Protein AF-A0A7J6VMQ0-F1 (afdb_monomer_lite)

Foldseek 3Di:
DDAAEFDDDPPDLFTPDPCRVVLLVQLLVLLVVCLVVCLPCVVVCCVVCVVVSVVSSVVRHRYDCVPVVSVVSSSVSSVVSSPVVNVVVVVVVVVVVVVVVVD

pLDDT: mean 75.71, std 13.08, range [45.56, 90.12]

Organism: Thalictrum thalictroides (NCBI:txid46969)

Secondary structure (DSSP, 8-state):
-PPPEE---TT-SS-SSTTHHHHHHHHHHHHHHTHHHHTTTHHHHHHHHHHHHHHHHHHHSEE-SSSHHHHHHHHHHHHHHHHHHHHHHHHHHHHHHHHTT--

Structure (mmCIF, N/CA/C/O backbone):
data_AF-A0A7J6VMQ0-F1
#
_entry.id   AF-A0A7J6VMQ0-F1
#
loop_
_atom_site.group_PDB
_atom_site.id
_atom_site.type_symbol
_atom_site.label_atom_id
_atom_site.label_alt_id
_atom_site.label_comp_id
_atom_site.label_asym_id
_atom_site.label_entity_id
_atom_site.label_seq_id
_atom_site.pdbx_PDB_ins_code
_atom_site.Cartn_x
_atom_site.Cartn_y
_atom_site.Cartn_z
_atom_site.occupancy
_atom_site.B_iso_or_equiv
_atom_site.auth_seq_id
_atom_site.auth_comp_id
_atom_site.auth_asym_id
_atom_site.auth_atom_id
_atom_site.pdbx_PDB_model_num
ATOM 1 N N . MET A 1 1 ? -21.164 -9.265 1.791 1.00 56.12 1 MET A N 1
ATOM 2 C CA . MET A 1 1 ? -20.203 -9.244 2.919 1.00 56.12 1 MET A CA 1
ATOM 3 C C . MET A 1 1 ? -19.617 -7.845 3.025 1.00 56.12 1 MET A C 1
ATOM 5 O O . MET A 1 1 ? -19.212 -7.311 1.999 1.00 56.12 1 MET A O 1
ATOM 9 N N . LEU A 1 2 ? -19.612 -7.244 4.218 1.00 77.50 2 LEU A N 1
ATOM 10 C CA . LEU A 1 2 ? -18.942 -5.961 4.466 1.00 77.50 2 LEU A CA 1
ATOM 11 C C . LEU A 1 2 ? -17.425 -6.158 4.350 1.00 77.50 2 LEU A C 1
ATOM 13 O O . LEU A 1 2 ? -16.886 -7.117 4.905 1.00 77.50 2 LEU A O 1
ATOM 17 N N . LYS A 1 3 ? -16.744 -5.287 3.598 1.00 85.50 3 LYS A N 1
ATOM 18 C CA . LYS A 1 3 ? -15.280 -5.324 3.493 1.00 85.50 3 LYS A CA 1
ATOM 19 C C . LYS A 1 3 ? -14.663 -4.854 4.817 1.00 85.50 3 LYS A C 1
ATOM 21 O O . LYS A 1 3 ? -15.224 -3.965 5.455 1.00 85.50 3 LYS A O 1
ATOM 26 N N . PRO A 1 4 ? -13.510 -5.402 5.235 1.00 87.31 4 PRO A N 1
ATOM 27 C CA . PRO A 1 4 ? -12.828 -4.919 6.425 1.00 87.31 4 PRO A CA 1
ATOM 28 C C . PRO A 1 4 ? -12.357 -3.477 6.228 1.00 87.31 4 PRO A C 1
ATOM 30 O O . PRO A 1 4 ? -11.646 -3.193 5.260 1.00 87.31 4 PRO A O 1
ATOM 33 N N . LYS A 1 5 ? -12.735 -2.592 7.154 1.00 88.06 5 LYS A N 1
ATOM 34 C CA . LYS A 1 5 ? -12.340 -1.182 7.136 1.00 88.06 5 LYS A CA 1
ATOM 35 C C . LYS A 1 5 ? -10.899 -1.011 7.610 1.00 88.06 5 LYS A C 1
ATOM 37 O O . LYS A 1 5 ? -10.521 -1.550 8.653 1.00 88.06 5 LYS A O 1
ATOM 42 N N . ILE A 1 6 ? -10.108 -0.258 6.851 1.00 88.25 6 ILE A N 1
ATOM 43 C CA . ILE A 1 6 ? -8.730 0.111 7.181 1.00 88.25 6 ILE A CA 1
ATOM 44 C C . ILE A 1 6 ? -8.675 1.620 7.373 1.00 88.25 6 ILE A C 1
ATOM 46 O O . ILE A 1 6 ? -8.926 2.385 6.445 1.00 88.25 6 ILE A O 1
ATOM 50 N N . GLU A 1 7 ? -8.301 2.038 8.576 1.00 84.50 7 GLU A N 1
ATOM 51 C CA . GLU A 1 7 ? -8.165 3.447 8.931 1.00 84.50 7 GLU A CA 1
ATOM 52 C C . GLU A 1 7 ? -6.751 3.719 9.429 1.00 84.50 7 GLU A C 1
ATOM 54 O O . GLU A 1 7 ? -6.218 2.996 10.279 1.00 84.50 7 GLU A O 1
ATOM 59 N N . TYR A 1 8 ? -6.152 4.776 8.889 1.00 81.56 8 TYR A N 1
ATOM 60 C CA . TYR A 1 8 ? -4.902 5.336 9.373 1.00 81.56 8 TYR A CA 1
ATOM 61 C C . TYR A 1 8 ? -5.194 6.599 10.173 1.00 81.56 8 TYR A C 1
ATOM 63 O O . TYR A 1 8 ? -6.091 7.370 9.846 1.00 81.56 8 TYR A O 1
ATOM 71 N N . ARG A 1 9 ? -4.409 6.820 11.227 1.00 78.81 9 ARG A N 1
ATOM 72 C CA . ARG A 1 9 ? -4.414 8.074 11.980 1.00 78.81 9 ARG A CA 1
ATOM 73 C C . ARG A 1 9 ? -3.090 8.771 11.762 1.00 78.81 9 ARG A C 1
ATOM 75 O O . ARG A 1 9 ? -2.050 8.114 11.798 1.00 78.81 9 ARG A O 1
ATOM 82 N N . VAL A 1 10 ? -3.135 10.087 11.586 1.00 76.81 10 VAL A N 1
ATOM 83 C CA . VAL A 1 10 ? -1.936 10.918 11.446 1.00 76.81 10 VAL A CA 1
ATOM 84 C C . VAL A 1 10 ? -0.948 10.608 12.576 1.00 76.81 10 VAL A C 1
ATOM 86 O O . VAL A 1 10 ? -1.320 10.559 13.748 1.00 76.81 10 VAL A O 1
ATOM 89 N N . GLY A 1 11 ? 0.305 10.342 12.206 1.00 75.81 11 GLY A N 1
ATOM 90 C CA . GLY A 1 11 ? 1.381 9.940 13.119 1.00 75.81 11 GLY A CA 1
ATOM 91 C C . GLY A 1 11 ? 1.546 8.426 13.311 1.00 75.81 11 GLY A C 1
ATOM 92 O O . GLY A 1 11 ? 2.573 7.998 13.836 1.00 75.81 11 GLY A O 1
ATOM 93 N N . LEU A 1 12 ? 0.607 7.596 12.844 1.00 75.75 12 LEU A N 1
ATOM 94 C CA . LEU A 1 12 ? 0.705 6.137 12.916 1.00 75.75 12 LEU A CA 1
ATOM 95 C C . LEU A 1 12 ? 0.990 5.516 11.546 1.00 75.75 12 LEU A C 1
ATOM 97 O O . LEU A 1 12 ? 0.166 5.514 10.638 1.00 75.75 12 LEU A O 1
ATOM 101 N N . ALA A 1 13 ? 2.142 4.854 11.436 1.00 71.00 13 ALA A N 1
ATOM 102 C CA . ALA A 1 13 ? 2.524 4.099 10.240 1.00 71.00 13 ALA A CA 1
ATOM 103 C C . ALA A 1 13 ? 1.773 2.756 10.078 1.00 71.00 13 ALA A C 1
ATOM 105 O O . ALA A 1 13 ? 2.070 1.986 9.158 1.00 71.00 13 ALA A O 1
ATOM 106 N N . ARG A 1 14 ? 0.844 2.433 10.987 1.00 75.44 14 ARG A N 1
ATOM 107 C CA . ARG A 1 14 ? 0.083 1.176 11.016 1.00 75.44 14 ARG A CA 1
ATOM 108 C C . ARG A 1 14 ? -1.421 1.458 11.081 1.00 75.44 14 ARG A C 1
ATOM 110 O O . ARG A 1 14 ? -1.805 2.418 11.746 1.00 75.44 14 ARG A O 1
ATOM 117 N N . PRO A 1 15 ? -2.254 0.607 10.456 1.00 79.50 15 PRO A N 1
ATOM 118 C CA . PRO A 1 15 ? -3.703 0.707 10.579 1.00 79.50 15 PRO A CA 1
ATOM 119 C C . PRO A 1 15 ? -4.165 0.561 12.029 1.00 79.50 15 PRO A C 1
ATOM 121 O O . PRO A 1 15 ? -3.614 -0.259 12.766 1.00 79.50 15 PRO A O 1
ATOM 124 N N . LEU A 1 16 ? -5.215 1.289 12.407 1.00 78.50 16 LEU A N 1
ATOM 125 C CA . LEU A 1 16 ? -5.842 1.216 13.734 1.00 78.50 16 LEU A CA 1
ATOM 126 C C . LEU A 1 16 ? -6.663 -0.065 13.967 1.00 78.50 16 LEU A C 1
ATOM 128 O O . LEU A 1 16 ? -7.065 -0.355 15.088 1.00 78.50 16 LEU A O 1
ATOM 132 N N . CYS A 1 17 ? -6.932 -0.830 12.912 1.00 77.00 17 CYS A N 1
ATOM 133 C CA . CYS A 1 17 ? -7.846 -1.966 12.938 1.00 77.00 17 CYS A CA 1
ATOM 134 C C . CYS A 1 17 ? -7.142 -3.321 13.144 1.00 77.00 17 CYS A C 1
ATOM 136 O O . CYS A 1 17 ? -5.997 -3.524 12.724 1.00 77.00 17 CYS A O 1
ATOM 138 N N . ASN A 1 18 ? -7.899 -4.313 13.633 1.00 81.88 18 ASN A N 1
ATOM 139 C CA . ASN A 1 18 ? -7.462 -5.715 13.771 1.00 81.88 18 ASN A CA 1
ATOM 140 C C . ASN A 1 18 ? -6.992 -6.349 12.446 1.00 81.88 18 ASN A C 1
ATOM 142 O O . ASN A 1 18 ? -6.203 -7.293 12.442 1.00 81.88 18 ASN A O 1
ATOM 146 N N . TRP A 1 19 ? -7.414 -5.788 11.312 1.00 84.69 19 TRP A N 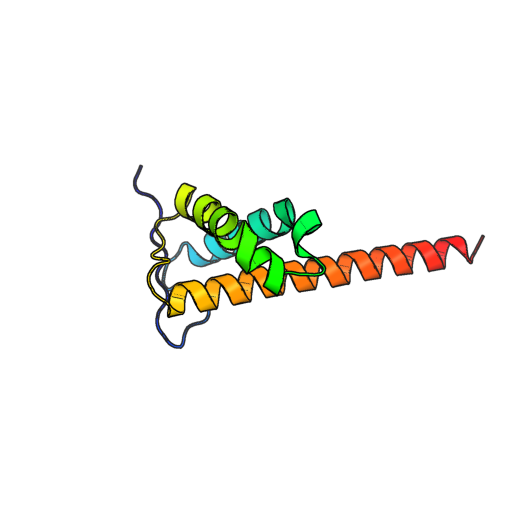1
ATOM 147 C CA . TRP A 1 19 ? -7.045 -6.235 9.969 1.00 84.69 19 TRP A CA 1
ATOM 148 C C . TRP A 1 19 ? -5.700 -5.691 9.483 1.00 84.69 19 TRP A C 1
ATOM 150 O O . TRP A 1 19 ? -5.254 -6.056 8.396 1.00 84.69 19 TRP A O 1
ATOM 160 N N . GLY A 1 20 ? -5.006 -4.866 10.276 1.00 84.00 20 GLY A N 1
ATOM 161 C CA . GLY A 1 20 ? -3.791 -4.185 9.834 1.00 84.00 20 GLY A CA 1
ATOM 162 C C . GLY A 1 20 ? -2.680 -5.135 9.379 1.00 84.00 20 GLY A C 1
ATOM 163 O O . GLY A 1 20 ? -2.040 -4.896 8.357 1.00 84.00 20 GLY A O 1
ATOM 164 N N . LYS A 1 21 ? -2.503 -6.274 10.064 1.00 85.19 21 LYS A N 1
ATOM 165 C CA . LYS A 1 21 ? -1.538 -7.310 9.648 1.00 85.19 21 LYS A CA 1
ATOM 166 C C . LYS A 1 21 ? -1.899 -7.918 8.291 1.00 85.19 21 LYS A C 1
ATOM 168 O O . LYS A 1 21 ? -1.021 -8.133 7.455 1.00 85.19 21 LYS A O 1
ATOM 173 N N . GLN A 1 22 ? -3.182 -8.197 8.071 1.00 87.88 22 GLN A N 1
ATOM 174 C CA . GLN A 1 22 ? -3.665 -8.782 6.824 1.00 87.88 22 GLN A CA 1
ATOM 175 C C . GLN A 1 22 ? -3.587 -7.779 5.672 1.00 87.88 22 GLN A C 1
ATOM 177 O O . GLN A 1 22 ? -3.191 -8.152 4.571 1.00 87.88 22 GLN A O 1
ATOM 182 N N . PHE A 1 23 ? -3.860 -6.505 5.946 1.00 88.44 23 PHE A N 1
ATOM 183 C CA . PHE A 1 23 ? -3.707 -5.424 4.983 1.00 88.44 23 PHE A CA 1
ATOM 184 C C . PHE A 1 23 ? -2.250 -5.256 4.538 1.00 88.44 23 PHE A C 1
ATOM 186 O O . PHE A 1 23 ? -1.963 -5.290 3.345 1.00 88.44 23 PHE A O 1
ATOM 193 N N . THR A 1 24 ? -1.295 -5.198 5.475 1.00 85.94 24 THR A N 1
ATOM 194 C CA . THR A 1 24 ? 0.139 -5.155 5.137 1.00 85.94 24 THR A CA 1
ATOM 195 C C . THR A 1 24 ? 0.590 -6.397 4.361 1.00 85.94 24 THR A C 1
ATOM 197 O O . THR A 1 24 ? 1.408 -6.297 3.444 1.00 85.94 24 THR A O 1
ATOM 200 N N . ARG A 1 25 ? 0.049 -7.580 4.683 1.00 88.44 25 ARG A N 1
ATOM 201 C CA . ARG A 1 25 ? 0.316 -8.803 3.911 1.00 88.44 25 ARG A CA 1
ATOM 202 C C . ARG A 1 25 ? -0.191 -8.678 2.475 1.00 88.44 25 ARG A C 1
ATOM 204 O O . ARG A 1 25 ? 0.535 -9.061 1.558 1.00 88.44 25 ARG A O 1
ATOM 211 N N . GLU A 1 26 ? -1.391 -8.142 2.281 1.00 89.94 26 GLU A N 1
ATOM 212 C CA . GLU A 1 26 ? -1.971 -7.939 0.954 1.00 89.94 26 GLU A CA 1
ATOM 213 C C . GLU A 1 26 ? -1.186 -6.904 0.143 1.00 89.94 26 GLU A C 1
ATOM 215 O O . GLU A 1 26 ? -0.850 -7.177 -1.006 1.00 89.94 26 GLU A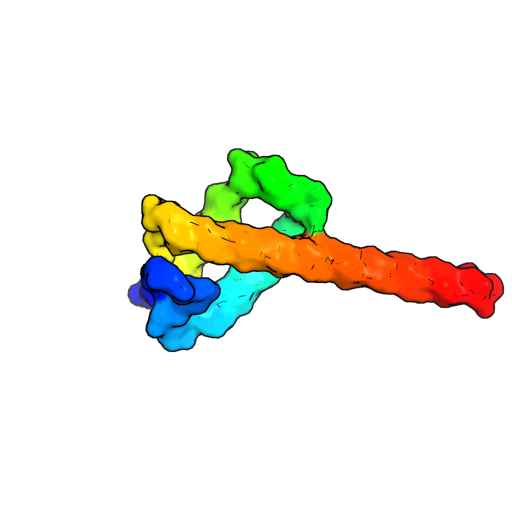 O 1
ATOM 220 N N . ILE A 1 27 ? -0.772 -5.789 0.758 1.00 88.38 27 ILE A N 1
ATOM 221 C CA . ILE A 1 27 ? 0.174 -4.833 0.157 1.00 88.38 27 ILE A CA 1
ATOM 222 C C . ILE A 1 27 ? 1.407 -5.575 -0.364 1.00 88.38 27 ILE A C 1
ATOM 224 O O . ILE A 1 27 ? 1.837 -5.361 -1.496 1.00 88.38 27 ILE A O 1
ATOM 228 N N . GLY A 1 28 ? 1.948 -6.505 0.428 1.00 86.25 28 GLY A N 1
ATOM 229 C CA . GLY A 1 28 ? 3.078 -7.330 0.017 1.00 86.25 28 GLY A CA 1
ATOM 230 C C . GLY A 1 28 ? 2.792 -8.274 -1.157 1.00 86.25 28 GLY A C 1
ATOM 231 O O . GLY A 1 28 ? 3.689 -8.558 -1.950 1.00 86.25 28 GLY A O 1
ATOM 232 N N . ILE A 1 29 ? 1.567 -8.786 -1.284 1.00 87.56 29 ILE A N 1
ATOM 233 C CA . ILE A 1 29 ? 1.141 -9.627 -2.413 1.00 87.56 29 ILE A CA 1
ATOM 234 C C . ILE A 1 29 ? 1.014 -8.778 -3.679 1.00 87.56 29 ILE A C 1
ATOM 236 O O . ILE A 1 29 ? 1.631 -9.114 -4.688 1.00 87.56 29 ILE A O 1
ATOM 240 N N . VAL A 1 30 ? 0.299 -7.653 -3.609 1.00 85.56 30 VAL A N 1
ATOM 241 C CA . VAL A 1 30 ? 0.100 -6.745 -4.749 1.00 85.56 30 VAL A CA 1
ATOM 242 C C . VAL A 1 30 ? 1.438 -6.171 -5.225 1.00 85.56 30 VAL A C 1
ATOM 244 O O . VAL A 1 30 ? 1.713 -6.165 -6.425 1.00 85.56 30 VAL A O 1
ATOM 247 N N . ALA A 1 31 ? 2.312 -5.761 -4.299 1.00 81.44 31 ALA A N 1
ATOM 248 C CA . ALA A 1 31 ? 3.662 -5.302 -4.619 1.00 81.44 31 ALA A CA 1
ATOM 249 C C . ALA A 1 31 ? 4.473 -6.375 -5.354 1.00 81.44 31 ALA A C 1
ATOM 251 O O . ALA A 1 31 ? 5.119 -6.070 -6.348 1.00 81.44 31 ALA A O 1
ATOM 252 N N . ARG A 1 32 ? 4.425 -7.635 -4.899 1.00 78.25 32 ARG A N 1
ATOM 253 C CA . ARG A 1 32 ? 5.137 -8.756 -5.534 1.00 78.25 32 ARG A CA 1
ATOM 254 C C . ARG A 1 32 ? 4.618 -9.094 -6.916 1.00 78.25 32 ARG A C 1
ATOM 256 O O . ARG A 1 32 ? 5.423 -9.268 -7.823 1.00 78.25 32 ARG A O 1
ATOM 263 N N . ALA A 1 33 ? 3.299 -9.171 -7.063 1.00 80.31 33 ALA A N 1
ATOM 264 C CA . ALA A 1 33 ? 2.658 -9.476 -8.337 1.00 80.31 33 ALA A CA 1
ATOM 265 C C . ALA A 1 33 ? 3.056 -8.466 -9.424 1.00 80.31 33 ALA A C 1
ATOM 267 O O . ALA A 1 33 ? 3.224 -8.830 -10.581 1.00 80.31 33 ALA A O 1
ATOM 268 N N . ASN A 1 34 ? 3.289 -7.214 -9.027 1.00 70.44 34 ASN A N 1
ATOM 269 C CA . ASN A 1 34 ? 3.696 -6.136 -9.922 1.00 70.44 34 ASN A CA 1
ATOM 270 C C . ASN A 1 34 ? 5.189 -5.771 -9.796 1.00 70.44 34 ASN A C 1
ATOM 272 O O . ASN A 1 34 ? 5.635 -4.770 -10.361 1.00 70.44 34 ASN A O 1
ATOM 276 N N . ALA A 1 35 ? 5.988 -6.560 -9.066 1.00 66.44 35 ALA A N 1
ATOM 277 C CA . ALA A 1 35 ? 7.390 -6.237 -8.799 1.00 66.44 35 ALA A CA 1
ATOM 278 C C . ALA A 1 35 ? 8.230 -6.237 -10.078 1.00 66.44 35 ALA A C 1
ATOM 280 O O . ALA A 1 35 ? 9.121 -5.402 -10.212 1.00 66.44 35 ALA A O 1
ATOM 281 N N . SER A 1 36 ? 7.907 -7.117 -11.030 1.00 64.94 36 SER A N 1
ATOM 282 C CA . SER A 1 36 ? 8.536 -7.203 -12.354 1.00 64.94 36 SER A CA 1
ATOM 283 C C . SER A 1 36 ? 8.491 -5.867 -13.101 1.00 64.94 36 SER A C 1
ATOM 285 O O . SER A 1 36 ? 9.448 -5.503 -13.773 1.00 64.94 36 SER A O 1
ATOM 287 N N . LEU A 1 37 ? 7.400 -5.116 -12.926 1.00 62.78 37 LEU A N 1
ATOM 288 C CA . LEU A 1 37 ? 7.201 -3.795 -13.519 1.00 62.78 37 LEU A CA 1
ATOM 289 C C . LEU A 1 37 ? 7.854 -2.704 -12.649 1.00 62.78 37 LEU A C 1
ATOM 291 O O . LEU A 1 37 ? 8.478 -1.776 -13.152 1.00 62.78 37 LEU A O 1
ATOM 295 N N . ALA A 1 38 ? 7.756 -2.825 -11.323 1.00 60.09 38 ALA A N 1
ATOM 296 C CA . ALA A 1 38 ? 7.978 -1.717 -10.395 1.00 60.09 38 ALA A CA 1
ATOM 297 C C . ALA A 1 38 ? 9.382 -1.618 -9.752 1.00 60.09 38 ALA A C 1
ATOM 299 O O . ALA A 1 38 ? 9.700 -0.606 -9.120 1.00 60.09 38 ALA A O 1
ATOM 300 N N . CYS A 1 39 ? 10.239 -2.636 -9.904 1.00 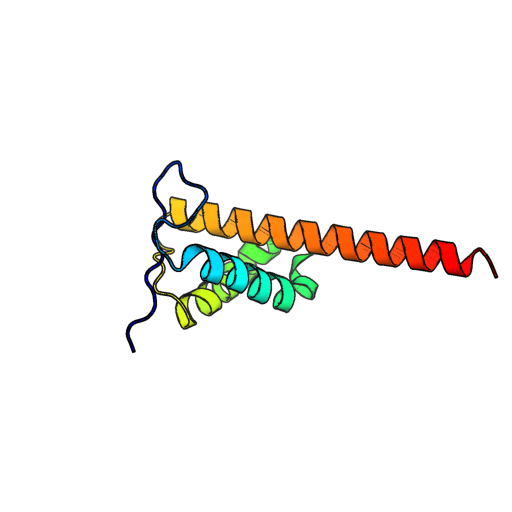59.28 39 CYS A N 1
ATOM 301 C CA . CYS A 1 39 ? 11.487 -2.804 -9.137 1.00 59.28 39 CYS A CA 1
ATOM 302 C C . CYS A 1 39 ? 12.514 -1.657 -9.286 1.00 59.28 39 CYS A C 1
ATOM 304 O O . CYS A 1 39 ? 13.225 -1.321 -8.332 1.00 59.28 39 CYS A O 1
ATOM 306 N N . HIS A 1 40 ? 12.589 -1.030 -10.466 1.00 61.88 40 HIS A N 1
ATOM 307 C CA . HIS A 1 40 ? 13.601 -0.007 -10.779 1.00 61.88 40 HIS A CA 1
ATOM 308 C C . HIS A 1 40 ? 13.058 1.423 -10.823 1.00 61.88 40 HIS A C 1
ATOM 310 O O . HIS A 1 40 ? 13.834 2.369 -10.727 1.00 61.88 40 HIS A O 1
ATOM 316 N N . ARG A 1 41 ? 11.737 1.583 -10.946 1.00 68.38 41 ARG A N 1
ATOM 317 C CA . ARG A 1 41 ? 11.103 2.857 -11.301 1.00 68.38 41 ARG A CA 1
ATOM 318 C C . ARG A 1 41 ? 9.818 3.111 -10.517 1.00 68.38 41 ARG A C 1
ATOM 320 O O . ARG A 1 41 ? 8.895 3.701 -11.052 1.00 68.38 41 ARG A O 1
ATOM 327 N N . TRP A 1 42 ? 9.730 2.699 -9.246 1.00 71.00 42 TRP A N 1
ATOM 328 C CA . TRP A 1 42 ? 8.505 2.874 -8.440 1.00 71.00 42 TRP A CA 1
ATOM 329 C C . TRP A 1 42 ? 7.921 4.294 -8.505 1.00 71.00 42 TRP A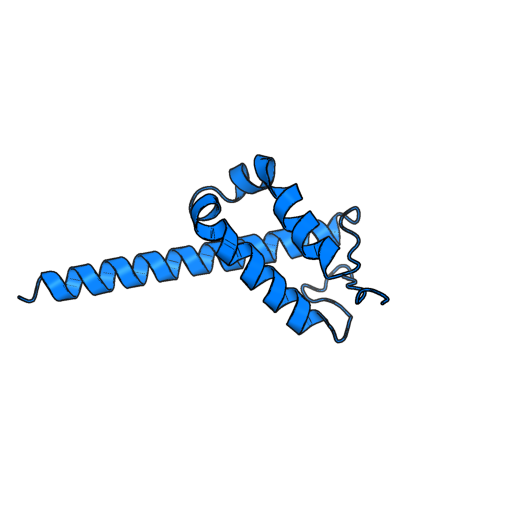 C 1
ATOM 331 O O . TRP A 1 42 ? 6.713 4.438 -8.606 1.00 71.00 42 TRP A O 1
ATOM 341 N N . LYS A 1 43 ? 8.754 5.346 -8.522 1.00 72.81 43 LYS A N 1
ATOM 342 C CA . LYS A 1 43 ? 8.275 6.733 -8.668 1.00 72.81 43 LYS A CA 1
ATOM 343 C C . LYS A 1 43 ? 7.561 6.993 -10.003 1.00 72.81 43 LYS A C 1
ATOM 345 O O . LYS A 1 43 ? 6.569 7.711 -10.018 1.00 72.81 43 LYS A O 1
ATOM 350 N N . GLU A 1 44 ? 8.049 6.417 -11.099 1.00 74.00 44 GLU A N 1
ATOM 351 C CA . GLU A 1 44 ? 7.440 6.537 -12.432 1.00 74.00 44 GLU A CA 1
ATOM 352 C C . GLU A 1 44 ? 6.231 5.598 -12.552 1.00 74.00 44 GLU A C 1
ATOM 354 O O . GLU A 1 44 ? 5.156 6.007 -12.970 1.00 74.00 44 GLU A O 1
ATOM 359 N N . ILE A 1 45 ? 6.375 4.360 -12.078 1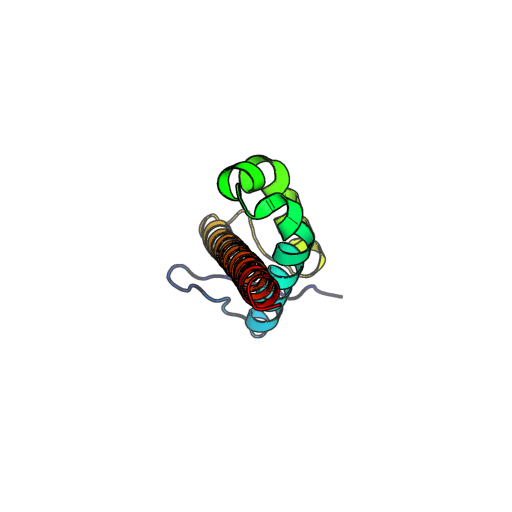.00 69.88 45 ILE A N 1
ATOM 360 C CA . ILE A 1 45 ? 5.345 3.316 -12.085 1.00 69.88 45 ILE A CA 1
ATOM 361 C C . ILE A 1 45 ? 4.147 3.728 -11.239 1.00 69.88 45 ILE A C 1
ATOM 363 O O . ILE A 1 45 ? 3.022 3.554 -11.678 1.00 69.88 45 ILE A O 1
ATOM 367 N N . LYS A 1 46 ? 4.354 4.317 -10.057 1.00 74.06 46 LYS A N 1
ATOM 368 C CA . LYS A 1 46 ? 3.271 4.865 -9.231 1.00 74.06 46 LYS A CA 1
ATOM 369 C C . LYS A 1 46 ? 2.471 5.915 -10.004 1.00 74.06 46 LYS A C 1
ATOM 371 O O . LYS A 1 46 ? 1.262 5.991 -9.841 1.00 74.06 46 LYS A O 1
ATOM 376 N N . LYS A 1 47 ? 3.127 6.712 -10.850 1.00 76.56 47 LYS A N 1
ATOM 377 C CA . LYS A 1 47 ? 2.473 7.762 -11.638 1.00 76.56 47 LYS A CA 1
ATOM 378 C C . LYS A 1 47 ? 1.583 7.200 -12.752 1.00 76.56 47 LYS A C 1
ATOM 380 O O . LYS A 1 47 ? 0.602 7.836 -13.101 1.00 76.56 47 LYS A O 1
ATOM 385 N N . ILE A 1 48 ? 1.938 6.035 -13.296 1.00 73.38 48 ILE A N 1
ATOM 386 C CA . ILE A 1 48 ? 1.272 5.416 -14.457 1.00 73.38 48 ILE A CA 1
ATOM 387 C C . ILE A 1 48 ? 0.287 4.317 -14.028 1.00 73.38 48 ILE A C 1
ATOM 389 O O . ILE A 1 48 ? -0.778 4.157 -14.607 1.00 73.38 48 ILE A O 1
ATOM 393 N N . HIS A 1 49 ? 0.650 3.551 -13.004 1.00 73.00 49 HIS A N 1
ATOM 394 C CA . HIS A 1 49 ? -0.040 2.344 -12.559 1.00 73.00 49 HIS A CA 1
ATOM 395 C C . HIS A 1 49 ? -0.452 2.393 -11.087 1.00 73.00 49 HIS A C 1
ATOM 397 O O . HIS A 1 49 ? -0.975 1.400 -10.596 1.00 73.00 49 HIS A O 1
ATOM 403 N N . GLY A 1 50 ? -0.225 3.496 -10.363 1.00 74.56 50 GLY A N 1
ATOM 404 C CA . GLY A 1 50 ? -0.568 3.606 -8.938 1.00 74.56 50 GLY A CA 1
ATOM 405 C C . GLY A 1 50 ? -2.019 3.223 -8.645 1.00 74.56 50 GLY A C 1
ATOM 406 O O . GLY A 1 50 ? -2.279 2.485 -7.696 1.00 74.56 50 GLY A O 1
ATOM 407 N N . ASP A 1 51 ? -2.934 3.611 -9.530 1.00 80.50 51 ASP A N 1
ATOM 408 C CA . ASP A 1 51 ? -4.360 3.313 -9.398 1.00 80.50 51 ASP A CA 1
ATOM 409 C C . ASP A 1 51 ? -4.660 1.809 -9.449 1.00 80.50 51 ASP A C 1
ATOM 411 O O . ASP A 1 51 ? -5.441 1.321 -8.638 1.00 80.50 51 ASP A O 1
ATOM 415 N N . LEU A 1 52 ? -3.929 1.024 -10.253 1.00 82.56 52 LEU A N 1
ATOM 416 C CA . LEU A 1 52 ? -4.051 -0.442 -10.256 1.00 82.56 52 LEU A CA 1
ATOM 417 C C . LEU A 1 52 ? -3.691 -1.060 -8.896 1.00 82.56 52 LEU A C 1
ATOM 419 O O . LEU A 1 52 ? -4.280 -2.069 -8.496 1.00 82.56 52 LEU A O 1
ATOM 423 N N . PHE A 1 53 ? -2.723 -0.490 -8.171 1.00 83.19 53 PHE A N 1
ATOM 424 C CA . PHE A 1 53 ? -2.375 -0.974 -6.832 1.00 83.19 53 PHE A CA 1
ATOM 425 C C . PHE A 1 53 ? -3.501 -0.678 -5.843 1.00 83.19 53 PHE A C 1
ATOM 427 O O . PHE A 1 53 ? -3.905 -1.573 -5.095 1.00 83.19 53 PHE A O 1
ATOM 434 N N . TYR A 1 54 ? -4.032 0.546 -5.862 1.00 86.31 54 TYR A N 1
ATOM 435 C CA . TYR A 1 54 ? -5.122 0.942 -4.973 1.00 86.31 54 TYR A CA 1
ATOM 436 C C . TYR A 1 54 ? -6.406 0.174 -5.279 1.00 86.31 54 TYR A C 1
ATOM 438 O O . TYR A 1 54 ? -7.046 -0.309 -4.351 1.00 86.31 54 TYR A O 1
ATOM 446 N N . ASP A 1 55 ? -6.742 -0.039 -6.549 1.00 87.44 55 ASP A N 1
ATOM 447 C CA . ASP A 1 55 ? -7.928 -0.791 -6.957 1.00 87.44 55 ASP A CA 1
ATOM 448 C C . ASP A 1 55 ? -7.879 -2.239 -6.471 1.00 87.44 55 ASP A C 1
ATOM 450 O O . ASP A 1 55 ? -8.875 -2.777 -5.983 1.00 87.44 55 ASP A O 1
ATOM 454 N N . ASN A 1 56 ? -6.708 -2.879 -6.529 1.00 86.69 56 ASN A N 1
ATOM 455 C CA . ASN A 1 56 ? -6.544 -4.228 -5.990 1.00 86.69 56 ASN A CA 1
ATOM 456 C C . ASN A 1 56 ? -6.722 -4.282 -4.465 1.00 86.69 56 ASN A C 1
ATOM 458 O O . ASN A 1 56 ? -7.280 -5.255 -3.953 1.00 86.69 56 ASN A O 1
ATOM 462 N N . LEU A 1 57 ? -6.319 -3.234 -3.742 1.00 88.06 57 LEU A N 1
ATOM 463 C CA . LEU A 1 57 ? -6.570 -3.122 -2.305 1.00 88.06 57 LEU A CA 1
ATOM 464 C C . LEU A 1 57 ? -8.054 -2.830 -2.015 1.00 88.06 57 LEU A C 1
ATOM 466 O O . LEU A 1 57 ? -8.643 -3.520 -1.183 1.00 88.06 57 LEU A O 1
ATOM 470 N N . LYS A 1 58 ? -8.689 -1.912 -2.759 1.00 90.00 58 LYS A N 1
ATOM 471 C CA . LYS A 1 58 ? -10.123 -1.567 -2.660 1.00 90.00 58 LYS A CA 1
ATOM 472 C C . LYS A 1 58 ? -11.045 -2.755 -2.953 1.00 90.00 58 LYS A C 1
ATOM 474 O O . LYS A 1 58 ? -12.164 -2.8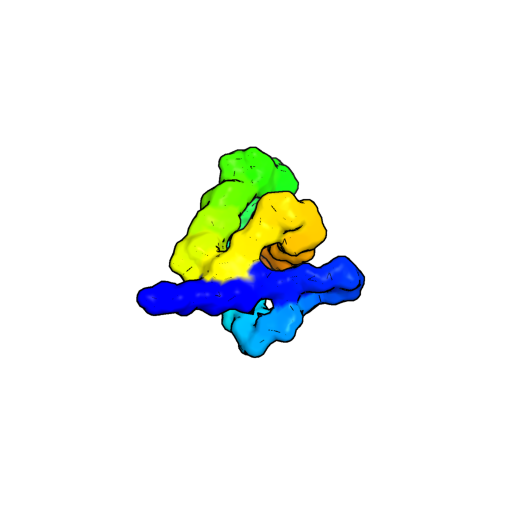22 -2.442 1.00 90.00 58 LYS A O 1
ATOM 479 N N . LYS A 1 59 ? -10.613 -3.730 -3.762 1.00 88.75 59 LYS A N 1
ATOM 480 C CA . LYS A 1 59 ? -11.372 -4.976 -3.992 1.00 88.75 59 LYS A CA 1
ATOM 481 C C . LYS A 1 59 ? -11.539 -5.799 -2.713 1.00 88.75 59 LYS A C 1
ATOM 483 O O . LYS A 1 59 ? -12.582 -6.423 -2.541 1.00 88.75 59 LYS A O 1
ATOM 488 N N . LYS A 1 60 ? -10.543 -5.784 -1.824 1.00 88.50 60 LYS A N 1
ATOM 489 C CA . LYS A 1 60 ? -10.479 -6.641 -0.628 1.00 88.50 60 LYS A CA 1
ATOM 490 C C . LYS A 1 60 ? -10.765 -5.904 0.678 1.00 88.50 60 LYS A C 1
ATOM 492 O O . LYS A 1 60 ? -11.252 -6.524 1.616 1.00 88.50 60 LYS A O 1
ATOM 497 N N . PHE A 1 61 ? -10.481 -4.609 0.729 1.00 89.69 61 PHE A N 1
ATOM 498 C CA . PHE A 1 61 ? -10.568 -3.782 1.926 1.00 89.69 61 PHE A CA 1
ATOM 499 C C . PHE A 1 61 ? -11.342 -2.500 1.639 1.00 89.69 61 PHE A C 1
ATOM 501 O O . PHE A 1 61 ? -11.317 -1.992 0.520 1.00 89.69 61 PHE A O 1
ATOM 508 N N . ASP A 1 62 ? -12.019 -1.986 2.659 1.00 90.12 62 ASP A N 1
ATOM 509 C CA . ASP A 1 62 ? -12.616 -0.657 2.631 1.00 90.12 62 ASP A CA 1
ATOM 510 C C . ASP A 1 62 ? -11.587 0.350 3.159 1.00 90.12 62 ASP A C 1
ATOM 512 O O . ASP A 1 62 ? -11.321 0.417 4.360 1.00 90.12 62 ASP A O 1
ATOM 516 N N . VAL A 1 63 ? -10.915 1.044 2.240 1.00 87.69 63 VAL A N 1
ATOM 517 C CA . VAL A 1 63 ? -9.825 1.982 2.541 1.00 87.69 63 VAL A CA 1
ATOM 518 C C . VAL A 1 63 ? -10.088 3.286 1.807 1.00 87.69 63 VAL A C 1
ATOM 520 O O . VAL A 1 63 ? -10.252 3.290 0.582 1.00 87.69 63 VAL A O 1
ATOM 523 N N . ASN A 1 64 ? -10.070 4.395 2.543 1.00 87.19 64 ASN A N 1
ATOM 524 C CA . ASN A 1 64 ? -10.176 5.720 1.953 1.00 87.19 64 ASN A CA 1
ATOM 525 C C . ASN A 1 64 ? -8.808 6.177 1.417 1.00 87.19 64 ASN A C 1
ATOM 527 O O . ASN A 1 64 ? -7.942 6.592 2.181 1.00 87.19 64 ASN A O 1
ATOM 531 N N . PHE A 1 65 ? -8.618 6.097 0.100 1.00 85.94 65 PHE A N 1
ATOM 532 C CA . PHE A 1 65 ? -7.410 6.589 -0.575 1.00 85.94 65 PHE A CA 1
ATOM 533 C C . PHE A 1 65 ? -7.497 8.062 -1.003 1.00 85.94 65 PHE A C 1
ATOM 535 O O . PHE A 1 65 ? -6.499 8.599 -1.487 1.00 85.94 65 PHE A O 1
ATOM 542 N N . ASP A 1 66 ? -8.656 8.702 -0.823 1.00 85.56 66 ASP A N 1
ATOM 543 C CA . ASP A 1 66 ? -8.815 10.147 -1.017 1.00 85.56 66 ASP A CA 1
ATOM 544 C C . ASP A 1 66 ? -8.204 10.925 0.160 1.00 85.56 66 ASP A C 1
ATOM 546 O O . ASP A 1 66 ? -7.826 12.084 0.009 1.00 85.56 66 ASP A O 1
ATOM 550 N N . ASP A 1 67 ? -8.029 10.264 1.312 1.00 86.00 67 ASP A N 1
ATOM 551 C CA . ASP A 1 67 ? -7.236 10.775 2.426 1.00 86.00 67 ASP A CA 1
ATOM 552 C C . ASP A 1 67 ? -5.731 10.804 2.061 1.00 86.00 67 ASP A C 1
ATOM 554 O O . ASP A 1 67 ? -5.119 9.742 1.857 1.00 86.00 67 ASP A O 1
ATOM 558 N N . PRO A 1 68 ? -5.092 11.993 2.006 1.00 86.00 68 PRO A N 1
ATOM 559 C CA . PRO A 1 68 ? -3.696 12.125 1.593 1.00 86.00 68 PRO A CA 1
ATOM 560 C C . PRO A 1 68 ? -2.734 11.342 2.486 1.00 86.00 68 PRO A C 1
ATOM 562 O O . PRO A 1 68 ? -1.762 10.769 1.992 1.00 86.00 68 PRO A O 1
ATOM 565 N N . TYR A 1 69 ? -3.019 11.285 3.791 1.00 85.75 69 TYR A N 1
ATOM 566 C CA . TYR A 1 69 ? -2.171 10.599 4.759 1.00 85.75 69 TYR A CA 1
ATOM 567 C C . TYR A 1 69 ? -2.193 9.082 4.552 1.00 85.75 69 TYR A C 1
ATOM 569 O O . TYR A 1 69 ? -1.145 8.443 4.446 1.00 85.75 69 TYR A O 1
ATOM 577 N N . THR A 1 70 ? -3.385 8.499 4.425 1.00 86.31 70 THR A N 1
ATOM 578 C CA . THR A 1 70 ? -3.577 7.078 4.116 1.00 86.31 70 THR A CA 1
ATOM 579 C C . THR A 1 70 ? -2.858 6.709 2.825 1.00 86.31 70 THR A C 1
ATOM 581 O O . THR A 1 70 ? -2.116 5.722 2.789 1.00 86.31 70 THR A O 1
ATOM 584 N N . ARG A 1 71 ? -3.003 7.532 1.779 1.00 87.19 71 ARG A N 1
ATOM 585 C CA . ARG A 1 71 ? -2.317 7.317 0.502 1.00 87.19 71 ARG A CA 1
ATOM 586 C C . ARG A 1 71 ? -0.797 7.336 0.663 1.00 87.19 71 ARG A C 1
ATOM 588 O O . ARG A 1 71 ? -0.129 6.407 0.210 1.00 87.19 71 ARG A O 1
ATOM 595 N N . GLU A 1 72 ? -0.254 8.333 1.359 1.00 87.69 72 GLU A N 1
ATOM 596 C CA . GLU A 1 72 ? 1.184 8.457 1.609 1.00 87.69 72 GLU A CA 1
ATOM 597 C C . GLU A 1 72 ? 1.749 7.243 2.362 1.00 87.69 72 GLU A C 1
ATOM 599 O O . GLU A 1 72 ? 2.771 6.672 1.961 1.00 87.69 72 GLU A O 1
ATOM 604 N N . VAL A 1 73 ? 1.079 6.809 3.434 1.00 87.38 73 VAL A N 1
ATOM 605 C CA . VAL A 1 73 ? 1.533 5.668 4.238 1.00 87.38 73 VAL A CA 1
ATOM 606 C C . VAL A 1 73 ? 1.516 4.382 3.414 1.00 87.38 73 VAL A C 1
ATOM 608 O O . VAL A 1 73 ? 2.492 3.624 3.441 1.00 87.38 73 VAL A O 1
ATOM 611 N N . VAL A 1 74 ? 0.450 4.136 2.650 1.00 86.81 74 VAL A N 1
ATOM 612 C CA . VAL A 1 74 ? 0.348 2.946 1.792 1.00 86.81 74 VAL A CA 1
ATOM 613 C C . VAL A 1 74 ? 1.416 2.964 0.698 1.00 86.81 74 VAL A C 1
ATOM 615 O O . VAL A 1 74 ? 2.077 1.950 0.466 1.00 86.81 74 VAL A O 1
ATOM 618 N N . ASP A 1 75 ? 1.668 4.116 0.082 1.00 86.06 75 ASP A N 1
ATOM 619 C CA . ASP A 1 75 ? 2.713 4.270 -0.933 1.00 86.06 75 ASP A CA 1
ATOM 620 C C . ASP A 1 75 ? 4.113 4.017 -0.400 1.00 86.06 75 ASP A C 1
ATOM 622 O O . ASP A 1 75 ? 4.947 3.402 -1.077 1.00 86.06 75 ASP A O 1
ATOM 626 N N . LYS A 1 76 ? 4.381 4.488 0.819 1.00 85.38 76 LYS A N 1
ATOM 627 C CA . LYS A 1 76 ? 5.642 4.232 1.506 1.00 85.38 76 LYS A CA 1
ATOM 628 C C . LYS A 1 76 ? 5.821 2.734 1.745 1.00 85.38 76 LYS A C 1
ATOM 630 O O . LYS A 1 76 ? 6.886 2.201 1.437 1.00 85.38 76 LYS A O 1
ATOM 635 N N . GLN A 1 77 ? 4.776 2.042 2.206 1.00 86.50 77 GLN A N 1
ATOM 636 C CA . GLN A 1 77 ? 4.808 0.591 2.411 1.00 86.50 77 GLN A CA 1
ATOM 637 C C . GLN A 1 77 ? 5.022 -0.176 1.096 1.00 86.50 77 GLN A C 1
ATOM 639 O O . GLN A 1 77 ? 5.890 -1.050 1.033 1.00 86.50 77 GLN A O 1
ATOM 644 N N . LEU A 1 78 ? 4.297 0.176 0.028 1.00 84.44 78 LEU A N 1
ATOM 645 C CA . LEU A 1 78 ? 4.479 -0.404 -1.309 1.00 84.44 78 LEU A CA 1
ATOM 646 C C . LEU A 1 78 ? 5.923 -0.227 -1.799 1.00 84.44 78 LEU A C 1
ATOM 648 O O . LEU A 1 78 ? 6.579 -1.196 -2.191 1.00 84.44 78 LEU A O 1
ATOM 652 N N . GLY A 1 79 ? 6.452 0.996 -1.705 1.00 80.56 79 GLY A N 1
ATOM 653 C CA . GLY A 1 79 ? 7.825 1.311 -2.093 1.00 80.56 79 GLY A CA 1
ATOM 654 C C . GLY A 1 79 ? 8.875 0.549 -1.279 1.00 80.56 79 GLY A C 1
ATOM 655 O O . GLY A 1 79 ? 9.874 0.086 -1.836 1.00 80.56 79 GLY A O 1
ATOM 656 N N . GLU A 1 80 ? 8.660 0.371 0.026 1.00 83.31 80 GLU A N 1
ATOM 657 C CA . GLU A 1 80 ? 9.542 -0.425 0.886 1.00 83.31 80 GLU A CA 1
ATOM 658 C C . GLU A 1 80 ? 9.556 -1.904 0.495 1.00 83.31 80 GLU A C 1
ATOM 660 O O . GLU A 1 80 ? 10.637 -2.493 0.384 1.00 83.31 80 GLU A O 1
ATOM 665 N N . VAL A 1 81 ? 8.389 -2.506 0.250 1.00 82.06 81 VAL A N 1
ATOM 666 C CA . VAL A 1 81 ? 8.300 -3.912 -0.168 1.00 82.06 81 VAL A CA 1
ATOM 667 C C . VAL A 1 81 ? 8.995 -4.120 -1.512 1.00 82.06 81 VAL A C 1
ATOM 669 O O . VAL A 1 81 ? 9.806 -5.038 -1.647 1.00 82.06 81 VAL A O 1
ATOM 672 N N . LEU A 1 82 ? 8.746 -3.245 -2.486 1.00 78.06 82 LEU A N 1
ATOM 673 C CA . LEU A 1 82 ? 9.388 -3.305 -3.799 1.00 78.06 82 LEU A CA 1
ATOM 674 C C . LEU A 1 82 ? 10.911 -3.151 -3.701 1.00 78.06 82 LEU A C 1
ATOM 676 O O . LEU A 1 82 ? 11.661 -3.926 -4.301 1.00 78.06 82 LEU A O 1
ATOM 680 N N . ARG A 1 83 ? 11.396 -2.214 -2.875 1.00 77.19 83 ARG A N 1
ATOM 681 C CA . ARG A 1 83 ? 12.834 -2.043 -2.611 1.00 77.19 83 ARG A CA 1
ATOM 682 C C . ARG A 1 83 ? 13.447 -3.292 -1.968 1.00 77.19 83 ARG A C 1
ATOM 684 O O . ARG A 1 83 ? 14.567 -3.664 -2.323 1.00 77.19 83 ARG A O 1
ATOM 691 N N . ARG A 1 84 ? 12.743 -3.952 -1.041 1.00 77.06 84 ARG A N 1
ATOM 692 C CA . ARG A 1 84 ? 13.194 -5.224 -0.446 1.00 77.06 84 ARG A CA 1
ATOM 693 C C . ARG A 1 84 ? 13.262 -6.334 -1.492 1.00 77.06 84 ARG A C 1
ATOM 695 O O . ARG A 1 84 ? 14.271 -7.035 -1.547 1.00 77.06 84 ARG A O 1
ATOM 702 N N . HIS A 1 85 ? 12.258 -6.442 -2.363 1.00 71.69 85 HIS A N 1
ATOM 703 C CA . HIS A 1 85 ? 12.267 -7.390 -3.481 1.00 71.69 85 HIS A CA 1
ATOM 704 C C . HIS A 1 85 ? 13.469 -7.197 -4.405 1.00 71.69 85 HIS A C 1
ATOM 706 O O . HIS A 1 85 ? 14.140 -8.172 -4.743 1.00 71.69 85 HIS A O 1
ATOM 712 N N . ARG A 1 86 ? 13.816 -5.944 -4.720 1.00 68.00 86 ARG A N 1
ATOM 713 C CA . ARG A 1 86 ? 15.033 -5.610 -5.471 1.00 68.00 86 ARG A CA 1
ATOM 714 C C . ARG A 1 86 ? 16.291 -6.162 -4.812 1.00 68.00 86 ARG A C 1
ATOM 716 O O . ARG A 1 86 ? 17.104 -6.806 -5.465 1.00 68.00 86 ARG A O 1
ATOM 723 N N . MET A 1 87 ? 16.469 -5.905 -3.515 1.00 63.94 87 MET A N 1
ATOM 724 C CA . MET A 1 87 ? 17.666 -6.351 -2.795 1.00 63.94 87 MET A CA 1
ATOM 725 C C . MET A 1 87 ? 17.769 -7.877 -2.725 1.00 63.94 87 MET A C 1
ATOM 727 O O . MET A 1 87 ? 18.874 -8.410 -2.802 1.00 63.94 87 MET A O 1
ATOM 731 N N . LEU A 1 88 ? 16.638 -8.579 -2.625 1.00 59.72 88 LEU A N 1
ATOM 732 C CA . LEU A 1 88 ? 16.607 -10.041 -2.659 1.00 59.72 88 LEU A CA 1
ATOM 733 C C . LEU A 1 88 ? 16.970 -10.588 -4.046 1.00 59.72 88 LEU A C 1
ATOM 735 O O . LEU A 1 88 ? 17.799 -11.490 -4.124 1.00 59.72 88 LEU A O 1
ATOM 739 N N . GLY A 1 89 ? 16.452 -9.998 -5.130 1.00 56.81 89 GLY A N 1
ATOM 740 C CA . GLY A 1 89 ? 16.840 -10.362 -6.499 1.00 56.81 89 GLY A CA 1
ATOM 741 C C . GLY A 1 89 ? 18.334 -10.142 -6.773 1.00 56.81 89 GLY A C 1
ATOM 742 O O . GLY A 1 89 ? 19.004 -11.015 -7.320 1.00 56.81 89 GLY A O 1
ATOM 743 N N . VAL A 1 90 ? 18.899 -9.024 -6.299 1.00 55.66 90 VAL A N 1
ATOM 744 C CA . VAL A 1 90 ? 20.342 -8.732 -6.411 1.00 55.66 90 VAL A CA 1
ATOM 745 C C . VAL A 1 90 ? 21.190 -9.706 -5.583 1.00 55.66 90 VAL A C 1
ATOM 747 O O . VAL A 1 90 ? 22.253 -10.133 -6.035 1.00 55.66 90 VAL A O 1
ATOM 750 N N . ARG A 1 91 ? 20.741 -10.085 -4.378 1.00 52.06 91 ARG A N 1
ATOM 751 C CA . ARG A 1 91 ? 21.431 -11.077 -3.536 1.00 52.06 91 ARG A CA 1
ATOM 752 C C . ARG A 1 91 ? 21.425 -12.471 -4.162 1.00 52.06 91 ARG A C 1
ATOM 754 O O . ARG A 1 91 ? 22.467 -13.119 -4.153 1.00 52.06 91 ARG A O 1
ATOM 761 N N . PHE A 1 92 ? 20.310 -12.899 -4.756 1.00 49.88 92 PHE A N 1
ATOM 762 C CA . PHE A 1 92 ? 20.240 -14.159 -5.503 1.00 49.88 92 PHE A CA 1
ATOM 763 C C . PHE A 1 92 ? 21.148 -14.145 -6.739 1.00 49.88 92 PHE A C 1
ATOM 765 O O . PHE A 1 92 ? 21.920 -15.082 -6.930 1.00 49.88 92 PHE A O 1
ATOM 772 N N . ALA A 1 93 ? 21.143 -13.060 -7.520 1.00 51.47 93 ALA A N 1
ATOM 773 C CA . ALA A 1 93 ? 22.022 -12.917 -8.683 1.00 51.47 93 ALA A CA 1
ATOM 774 C C . ALA A 1 93 ? 23.518 -12.955 -8.304 1.00 51.47 93 ALA A C 1
ATOM 776 O O . ALA A 1 93 ? 24.314 -13.602 -8.982 1.00 51.47 93 ALA A O 1
ATOM 777 N N . ARG A 1 94 ? 23.914 -12.320 -7.188 1.00 50.88 94 ARG A N 1
ATOM 778 C CA . ARG A 1 94 ? 25.297 -12.397 -6.674 1.00 50.88 94 ARG A CA 1
ATOM 779 C C . ARG A 1 94 ? 25.648 -13.780 -6.117 1.00 50.88 94 ARG A C 1
ATOM 781 O O . ARG A 1 94 ? 26.765 -14.240 -6.332 1.00 50.88 94 ARG A O 1
ATOM 788 N N . GLY A 1 95 ? 24.711 -14.450 -5.446 1.00 50.56 95 GLY A N 1
ATOM 789 C CA . GLY A 1 95 ? 24.893 -15.814 -4.939 1.00 50.56 95 GLY A CA 1
ATOM 790 C C . GLY A 1 95 ? 25.059 -16.856 -6.051 1.00 50.56 95 GLY A C 1
ATOM 791 O O . GLY A 1 95 ? 25.889 -17.752 -5.924 1.00 50.56 95 GLY A O 1
ATOM 792 N N . LEU A 1 96 ? 24.341 -16.703 -7.170 1.00 49.72 96 LEU A N 1
ATOM 793 C CA . LEU A 1 96 ? 24.535 -17.524 -8.371 1.00 49.72 96 LEU A CA 1
ATOM 794 C C . LEU A 1 96 ? 25.884 -17.247 -9.047 1.00 49.72 96 LEU A C 1
ATOM 796 O O . LEU A 1 96 ? 26.590 -18.185 -9.409 1.00 49.72 96 LEU A O 1
ATOM 800 N N . LYS A 1 97 ? 26.283 -15.973 -9.162 1.00 46.84 97 LYS A N 1
ATOM 801 C CA . LYS A 1 97 ? 27.565 -15.598 -9.779 1.00 46.84 97 LYS A CA 1
ATOM 802 C C . LYS A 1 97 ? 28.770 -16.152 -9.003 1.00 46.84 97 LYS A C 1
ATOM 804 O O . LYS A 1 97 ? 29.745 -16.559 -9.618 1.00 46.84 97 LYS A O 1
ATOM 809 N N . LEU A 1 98 ? 28.685 -16.225 -7.672 1.00 51.34 98 LEU A N 1
ATOM 810 C CA . LEU A 1 98 ? 29.731 -16.816 -6.825 1.00 51.34 98 LEU A CA 1
ATOM 811 C C . LEU A 1 98 ? 29.787 -18.351 -6.891 1.00 51.34 98 LEU A C 1
ATOM 813 O O . LEU A 1 98 ? 30.862 -18.912 -6.699 1.00 51.34 98 LEU A O 1
ATOM 817 N N . LYS A 1 99 ? 28.671 -19.037 -7.177 1.00 48.88 99 LYS A N 1
ATOM 818 C CA . LYS A 1 99 ? 28.675 -20.494 -7.403 1.00 48.88 99 LYS A CA 1
ATOM 819 C C . LYS A 1 99 ? 29.261 -20.873 -8.767 1.00 48.88 99 LYS A C 1
ATOM 821 O O . LYS A 1 99 ? 29.977 -21.859 -8.843 1.00 48.88 99 LYS A O 1
ATOM 826 N N . ASN A 1 100 ? 29.033 -20.066 -9.804 1.00 48.97 100 ASN A N 1
ATOM 827 C CA . ASN A 1 100 ? 29.577 -20.315 -11.148 1.00 48.97 100 ASN A CA 1
ATOM 828 C C . ASN A 1 100 ? 31.045 -19.892 -11.339 1.00 48.97 100 ASN A C 1
ATOM 830 O O . ASN A 1 100 ? 31.608 -20.164 -12.387 1.00 48.97 100 ASN A O 1
ATOM 834 N N . LEU A 1 101 ? 31.663 -19.227 -10.359 1.00 49.56 101 LEU A N 1
ATOM 835 C CA . LEU A 1 101 ? 33.104 -18.917 -10.349 1.00 49.56 101 LEU A CA 1
ATOM 836 C C . LEU A 1 101 ? 33.926 -19.931 -9.533 1.00 49.56 101 LEU A C 1
ATOM 838 O O . LEU A 1 101 ? 35.129 -19.754 -9.370 1.00 49.56 101 LEU A O 1
ATOM 842 N N . ARG A 1 102 ? 33.271 -20.950 -8.962 1.00 49.31 102 ARG A N 1
ATOM 843 C CA . ARG A 1 102 ? 33.893 -22.022 -8.167 1.00 49.31 102 ARG A CA 1
ATOM 844 C C . ARG A 1 102 ? 33.819 -23.401 -8.842 1.00 49.31 102 ARG A C 1
ATOM 846 O O . ARG A 1 102 ? 34.148 -24.380 -8.181 1.00 49.31 102 ARG A O 1
ATOM 853 N N . ASN A 1 103 ? 33.386 -23.463 -10.103 1.00 45.56 103 ASN A N 1
ATOM 854 C CA . ASN A 1 103 ? 33.488 -24.647 -10.961 1.00 45.56 103 ASN A CA 1
ATOM 855 C C . ASN A 1 103 ? 34.483 -24.365 -12.079 1.00 45.56 103 ASN A C 1
ATOM 857 O O . ASN A 1 103 ? 34.375 -23.257 -12.653 1.00 45.56 103 ASN A O 1
#

Sequence (103 aa):
MLKPKIEYRVGLARPLCNWGKQFTREIGIVARANASLACHRWKEIKKIHGDLFYDNLKKKFDVNFDDPYTREVVDKQLGEVLRRHRMLGVRFARGLKLKNLRN

Radius of gyration: 16.28 Å; chains: 1; bounding box: 54×37×28 Å